Protein AF-A0A0S7XQ10-F1 (afdb_monomer)

pLDDT: mean 81.54, std 12.08, range [46.69, 93.94]

Radius of gyration: 16.85 Å; Cα contacts (8 Å, |Δi|>4): 18; chains: 1; bounding box: 42×17×48 Å

Structure (mmCIF, N/CA/C/O backbone):
data_AF-A0A0S7XQ10-F1
#
_entry.id   AF-A0A0S7XQ10-F1
#
loop_
_atom_site.group_PDB
_atom_site.id
_atom_site.type_symbol
_atom_site.label_atom_id
_atom_site.label_alt_id
_atom_site.label_comp_id
_atom_site.label_asym_id
_atom_site.label_entity_id
_atom_site.label_seq_id
_atom_site.pdbx_PDB_ins_code
_atom_site.Cartn_x
_atom_site.Cartn_y
_atom_site.Cartn_z
_atom_site.occupancy
_atom_site.B_iso_or_equiv
_atom_site.auth_seq_id
_atom_site.auth_comp_id
_atom_site.auth_asym_id
_atom_site.auth_atom_id
_atom_site.pdbx_PDB_model_num
ATOM 1 N N . ASP A 1 1 ? 16.263 0.642 -29.176 1.00 52.41 1 ASP A N 1
ATOM 2 C CA . ASP A 1 1 ? 15.198 1.330 -28.419 1.00 52.41 1 ASP A CA 1
ATOM 3 C C . ASP A 1 1 ? 13.971 0.492 -28.064 1.00 52.41 1 ASP A C 1
ATOM 5 O O . ASP A 1 1 ? 13.536 0.570 -26.923 1.00 52.41 1 ASP A O 1
ATOM 9 N N . SER A 1 2 ? 13.442 -0.372 -28.941 1.00 53.22 2 SER A N 1
ATOM 10 C CA . SER A 1 2 ? 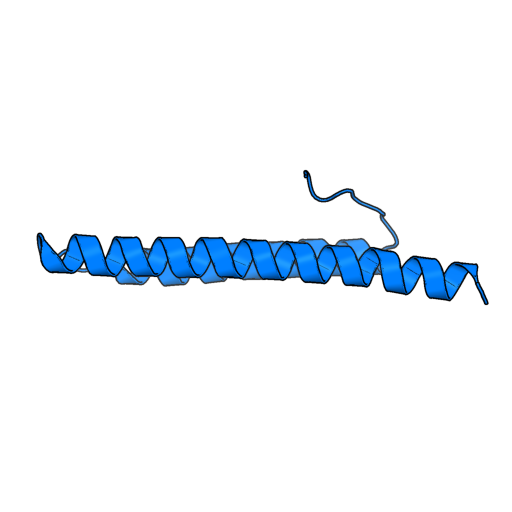12.207 -1.151 -28.674 1.00 53.22 2 SER A CA 1
ATOM 11 C C . SER A 1 2 ? 12.189 -1.956 -27.360 1.00 53.22 2 SER A C 1
ATOM 13 O O . SER A 1 2 ? 11.154 -2.049 -26.701 1.00 53.22 2 SER A O 1
ATOM 15 N N . ARG A 1 3 ? 13.339 -2.498 -26.930 1.00 54.81 3 ARG A N 1
ATOM 16 C CA . ARG A 1 3 ? 13.472 -3.236 -25.658 1.00 54.81 3 ARG A CA 1
ATOM 17 C C . ARG A 1 3 ? 13.240 -2.361 -24.422 1.00 54.81 3 ARG A C 1
ATOM 19 O O . ARG A 1 3 ? 12.680 -2.840 -23.442 1.00 54.81 3 ARG A O 1
ATOM 26 N N . ARG A 1 4 ? 13.643 -1.086 -24.461 1.00 56.03 4 ARG A N 1
ATOM 27 C CA . ARG A 1 4 ? 13.500 -0.151 -23.334 1.00 56.03 4 ARG A CA 1
ATOM 28 C C . ARG A 1 4 ? 12.056 0.342 -23.216 1.00 56.03 4 ARG A C 1
ATOM 30 O O . ARG A 1 4 ? 11.527 0.400 -22.112 1.00 56.03 4 ARG A O 1
ATOM 37 N N . THR A 1 5 ? 11.393 0.589 -24.346 1.00 58.62 5 THR A N 1
ATOM 38 C CA . THR A 1 5 ? 9.970 0.961 -24.408 1.00 58.62 5 THR A CA 1
ATOM 39 C C . THR A 1 5 ? 9.061 -0.168 -23.912 1.00 58.62 5 THR A C 1
ATOM 41 O O . THR A 1 5 ? 8.152 0.082 -23.124 1.00 58.62 5 THR A O 1
ATOM 44 N N . GLY A 1 6 ? 9.351 -1.422 -24.285 1.00 62.56 6 GLY A N 1
ATOM 45 C CA . GLY A 1 6 ? 8.632 -2.595 -23.771 1.00 62.56 6 GLY A CA 1
ATOM 46 C C . GLY A 1 6 ? 8.836 -2.821 -22.268 1.00 62.56 6 GLY A C 1
ATOM 47 O O . GLY A 1 6 ? 7.888 -3.158 -21.563 1.00 62.56 6 GLY A O 1
ATOM 48 N N . TYR A 1 7 ? 10.047 -2.569 -21.759 1.00 67.00 7 TYR A N 1
ATOM 49 C CA . TYR A 1 7 ? 10.361 -2.656 -20.329 1.00 67.00 7 TYR A CA 1
ATOM 50 C C . TYR A 1 7 ? 9.605 -1.599 -19.506 1.00 67.00 7 TYR A C 1
ATOM 52 O O . TYR A 1 7 ? 8.985 -1.929 -18.496 1.00 67.00 7 TYR A O 1
ATOM 60 N N . ILE A 1 8 ? 9.585 -0.341 -19.965 1.00 73.31 8 ILE A N 1
ATOM 61 C CA . ILE A 1 8 ? 8.848 0.749 -19.304 1.00 73.31 8 ILE A CA 1
ATOM 62 C C . ILE A 1 8 ? 7.337 0.481 -19.330 1.00 73.31 8 ILE A C 1
ATOM 64 O O . ILE A 1 8 ? 6.682 0.622 -18.300 1.00 73.31 8 ILE A O 1
ATOM 68 N N . GLY A 1 9 ? 6.787 0.035 -20.466 1.00 76.44 9 GLY A N 1
ATOM 69 C CA . GLY A 1 9 ? 5.363 -0.295 -20.583 1.00 76.44 9 GLY A CA 1
ATOM 70 C C . GLY A 1 9 ? 4.937 -1.457 -19.678 1.00 76.44 9 GLY A C 1
ATOM 71 O O . GLY A 1 9 ? 3.902 -1.380 -19.018 1.00 76.44 9 GLY A O 1
ATOM 72 N N . TYR A 1 10 ? 5.762 -2.504 -19.583 1.00 78.06 10 TYR A N 1
ATOM 73 C CA . TYR A 1 10 ? 5.507 -3.648 -18.705 1.00 78.06 10 TYR A CA 1
ATOM 74 C C . TYR A 1 10 ? 5.481 -3.242 -17.225 1.00 78.06 10 TYR A C 1
ATOM 76 O O . TYR A 1 10 ? 4.519 -3.544 -16.521 1.00 78.06 10 TYR A O 1
ATOM 84 N N . HIS A 1 11 ? 6.489 -2.502 -16.754 1.00 78.62 11 HIS A N 1
ATOM 85 C CA . HIS A 1 11 ? 6.535 -2.042 -15.362 1.00 78.62 11 HIS A CA 1
ATOM 86 C C . HIS A 1 11 ? 5.475 -0.979 -15.049 1.00 78.62 11 HIS A C 1
ATOM 88 O O . HIS A 1 11 ? 4.929 -0.976 -13.948 1.00 78.62 11 HIS A O 1
ATOM 94 N N . GLY A 1 12 ? 5.126 -0.130 -16.021 1.00 80.19 12 GLY A N 1
ATOM 95 C CA . GLY A 1 12 ? 4.022 0.822 -15.903 1.00 80.19 12 GLY A CA 1
ATOM 96 C C . GLY A 1 12 ? 2.673 0.124 -15.725 1.00 80.19 12 GLY A C 1
ATOM 97 O O . GLY A 1 12 ? 1.918 0.474 -14.822 1.00 80.19 12 GLY A O 1
ATOM 98 N N . SER A 1 13 ? 2.400 -0.924 -16.509 1.00 82.25 13 SER A N 1
ATOM 99 C CA . SER A 1 13 ? 1.186 -1.738 -16.359 1.00 82.25 13 SER A CA 1
ATOM 100 C C . SER A 1 13 ? 1.125 -2.445 -14.999 1.00 82.25 13 SER A C 1
ATOM 102 O O . SER A 1 13 ? 0.066 -2.477 -14.376 1.00 82.25 13 SER A O 1
ATOM 104 N N . GLN A 1 14 ? 2.256 -2.951 -14.497 1.00 82.69 14 GLN A N 1
ATOM 105 C CA . GLN A 1 14 ? 2.327 -3.564 -13.167 1.00 82.69 14 GLN A CA 1
ATOM 106 C C . GLN A 1 14 ? 2.081 -2.561 -12.037 1.00 82.69 14 GLN A C 1
ATOM 108 O O . GLN A 1 14 ? 1.331 -2.860 -11.111 1.00 82.69 14 GLN A O 1
ATOM 113 N N . ALA A 1 15 ? 2.685 -1.374 -12.116 1.00 84.88 15 ALA A N 1
ATOM 114 C CA . ALA A 1 15 ? 2.466 -0.312 -11.140 1.00 84.88 15 ALA A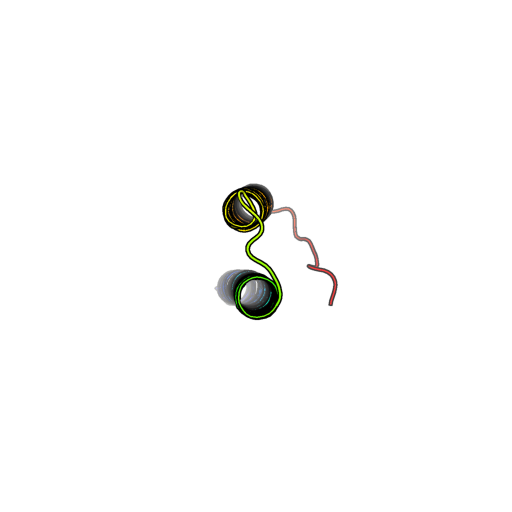 CA 1
ATOM 115 C C . ALA A 1 15 ? 1.005 0.159 -1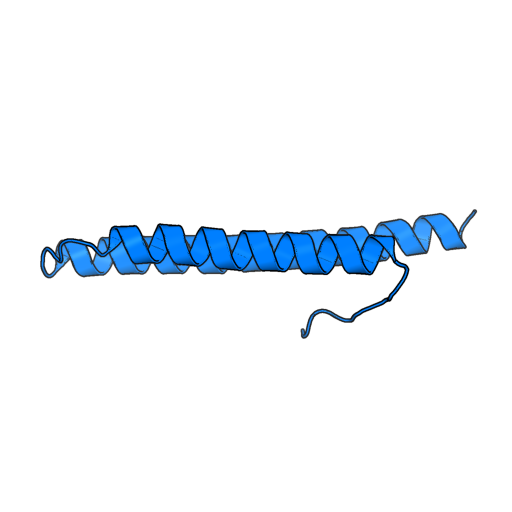1.148 1.00 84.88 15 ALA A C 1
ATOM 117 O O . ALA A 1 15 ? 0.411 0.326 -10.086 1.00 84.88 15 ALA A O 1
ATOM 118 N N . PHE A 1 16 ? 0.408 0.301 -12.335 1.00 86.12 16 PHE A N 1
ATOM 119 C CA . PHE A 1 16 ? -1.003 0.643 -12.478 1.00 86.12 16 PHE A CA 1
ATOM 120 C C . PHE A 1 16 ? -1.915 -0.432 -11.875 1.00 86.12 16 PHE A C 1
ATOM 122 O O . PHE A 1 16 ? -2.809 -0.111 -11.102 1.00 86.12 16 PHE A O 1
ATOM 129 N N . MET A 1 17 ? -1.658 -1.712 -12.159 1.00 87.31 17 MET A N 1
ATOM 130 C CA . MET A 1 17 ? -2.440 -2.815 -11.595 1.00 87.31 17 MET A CA 1
ATOM 131 C C . MET A 1 17 ? -2.331 -2.871 -10.066 1.00 87.31 17 MET A C 1
ATOM 133 O O . MET A 1 17 ? -3.337 -3.062 -9.388 1.00 87.31 17 MET A O 1
ATOM 137 N N . LEU A 1 18 ? -1.132 -2.645 -9.518 1.00 88.62 18 LEU A N 1
ATOM 138 C CA . LEU A 1 18 ? -0.925 -2.563 -8.073 1.00 88.62 18 LEU A CA 1
ATOM 139 C C . LEU A 1 18 ? -1.695 -1.391 -7.452 1.00 88.62 18 LEU A C 1
ATOM 141 O O . LEU A 1 18 ? -2.328 -1.549 -6.412 1.00 88.62 18 LEU A O 1
ATOM 145 N N . TRP A 1 19 ? -1.669 -0.232 -8.108 1.00 90.44 19 TRP A N 1
ATOM 146 C CA . TRP A 1 19 ? -2.406 0.949 -7.672 1.00 90.44 19 TRP A CA 1
ATOM 147 C C . TRP A 1 19 ? -3.922 0.715 -7.678 1.00 90.44 19 TRP A C 1
ATOM 149 O O . TRP A 1 19 ? -4.587 1.039 -6.698 1.00 90.44 19 TRP A O 1
ATOM 159 N N . VAL A 1 20 ? -4.461 0.083 -8.727 1.00 91.62 20 VAL A N 1
ATOM 160 C CA . VAL A 1 20 ? -5.882 -0.303 -8.794 1.00 91.62 20 VAL A CA 1
ATOM 161 C C . VAL A 1 20 ? -6.244 -1.260 -7.656 1.00 91.62 20 VAL A C 1
ATOM 163 O O . VAL A 1 20 ? -7.280 -1.091 -7.019 1.00 91.62 20 VAL A O 1
ATOM 166 N N . LEU A 1 21 ? -5.383 -2.235 -7.353 1.00 90.19 21 LEU A N 1
ATOM 167 C CA . LEU A 1 21 ? -5.612 -3.172 -6.254 1.00 90.19 21 LEU A CA 1
ATOM 168 C C . LEU A 1 21 ? -5.662 -2.451 -4.897 1.00 90.19 21 LEU A C 1
ATOM 170 O O . LEU A 1 21 ? -6.566 -2.696 -4.102 1.00 90.19 21 LEU A O 1
ATOM 174 N N . PHE A 1 22 ? -4.727 -1.531 -4.647 1.00 92.75 22 PHE A N 1
ATOM 175 C CA . PHE A 1 22 ? -4.727 -0.713 -3.431 1.00 92.75 22 PHE A CA 1
ATOM 176 C C . PHE A 1 22 ? -5.955 0.180 -3.331 1.00 92.75 22 PHE A C 1
ATOM 178 O O . PHE A 1 22 ? -6.539 0.285 -2.258 1.00 92.75 22 PHE A O 1
ATOM 185 N N . PHE A 1 23 ? -6.373 0.781 -4.444 1.00 91.94 23 PHE A N 1
ATOM 186 C CA . PHE A 1 23 ? -7.593 1.573 -4.499 1.00 91.94 23 PHE A CA 1
ATOM 187 C C . PHE A 1 23 ? -8.812 0.735 -4.090 1.00 91.94 23 PHE A C 1
ATOM 189 O O . PHE A 1 23 ? -9.569 1.146 -3.215 1.00 91.94 23 PHE A O 1
ATOM 196 N N . ILE A 1 24 ? -8.965 -0.469 -4.652 1.00 93.94 24 ILE A N 1
ATOM 197 C CA . ILE A 1 24 ? -10.067 -1.379 -4.306 1.00 93.94 24 ILE A CA 1
ATOM 198 C C . ILE A 1 24 ? -10.022 -1.752 -2.820 1.00 93.94 24 ILE A C 1
ATOM 200 O O . ILE A 1 24 ? -11.039 -1.646 -2.141 1.00 93.94 24 ILE A O 1
ATOM 204 N N . ILE A 1 25 ? -8.858 -2.159 -2.303 1.00 91.44 25 ILE A N 1
ATOM 205 C CA . ILE A 1 25 ? -8.699 -2.549 -0.892 1.00 91.44 25 ILE A CA 1
ATOM 206 C C . ILE A 1 25 ? -9.051 -1.384 0.036 1.00 91.44 25 ILE A C 1
ATOM 208 O O . ILE A 1 25 ? -9.790 -1.573 1.000 1.00 91.44 25 ILE A O 1
ATOM 212 N N . PHE A 1 26 ? -8.559 -0.184 -0.270 1.00 91.06 26 PHE A N 1
ATOM 213 C CA 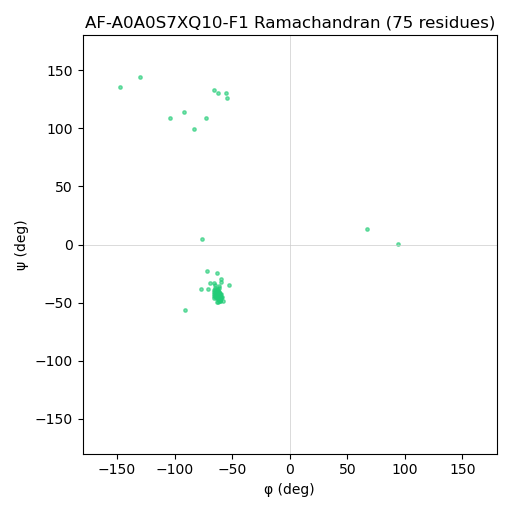. PHE A 1 26 ? -8.816 1.013 0.520 1.00 91.06 26 PHE A CA 1
ATOM 214 C C . PHE A 1 26 ? -10.307 1.366 0.552 1.00 91.06 26 PHE A C 1
ATOM 216 O O . PHE A 1 26 ? -10.876 1.536 1.628 1.00 91.06 26 PHE A O 1
ATOM 223 N N . PHE A 1 27 ? -10.965 1.409 -0.610 1.00 93.31 27 PHE A N 1
ATOM 224 C CA . PHE A 1 27 ? -12.395 1.716 -0.687 1.00 93.31 27 PHE A CA 1
ATOM 225 C C . PHE A 1 27 ? -13.263 0.648 -0.022 1.00 93.31 27 PHE A C 1
ATOM 227 O O . PHE A 1 27 ? -14.221 0.992 0.664 1.00 93.31 27 PHE A O 1
ATOM 234 N N . MET A 1 28 ? -12.916 -0.633 -0.174 1.00 93.31 28 MET A N 1
ATOM 235 C CA . MET A 1 28 ? -13.613 -1.719 0.516 1.00 93.31 28 MET A CA 1
ATOM 236 C C . MET A 1 28 ? -13.476 -1.579 2.033 1.00 93.31 28 MET A C 1
ATOM 238 O O . MET A 1 28 ? -14.478 -1.649 2.739 1.00 93.31 28 MET A O 1
ATOM 242 N N . ALA A 1 29 ? -12.266 -1.329 2.541 1.00 90.50 29 ALA A N 1
ATOM 243 C CA . ALA A 1 29 ? -12.040 -1.120 3.969 1.00 90.50 29 ALA A CA 1
ATOM 244 C C . ALA A 1 29 ? -12.830 0.086 4.502 1.00 90.50 29 ALA A C 1
ATOM 246 O O . ALA A 1 29 ? -13.489 -0.033 5.531 1.00 90.50 29 ALA A O 1
ATOM 247 N N . ARG A 1 30 ? -12.829 1.208 3.770 1.00 90.38 30 ARG A N 1
ATOM 248 C CA . ARG A 1 30 ? -13.595 2.414 4.114 1.00 90.38 30 ARG A CA 1
ATOM 249 C C . ARG A 1 30 ? -15.096 2.133 4.173 1.00 90.38 30 ARG A C 1
ATOM 251 O O . ARG A 1 30 ? -15.738 2.450 5.166 1.00 90.38 30 ARG A O 1
ATOM 258 N N . PHE A 1 31 ? -15.629 1.457 3.156 1.00 92.94 31 PHE A N 1
ATOM 259 C CA . PHE A 1 31 ? -17.034 1.060 3.112 1.00 92.94 31 PHE A CA 1
ATOM 260 C C . PHE A 1 31 ? -17.418 0.157 4.292 1.00 92.94 31 PHE A C 1
ATOM 262 O O . PHE A 1 31 ? -18.466 0.352 4.901 1.00 92.94 31 PHE A O 1
ATOM 269 N N . PHE A 1 32 ? -16.567 -0.810 4.651 1.00 90.81 32 PHE A N 1
ATOM 270 C CA . PHE A 1 32 ? -16.801 -1.662 5.819 1.00 90.81 32 PHE A CA 1
ATOM 271 C C . PHE A 1 32 ? -16.758 -0.882 7.134 1.00 90.81 32 PHE A C 1
ATOM 273 O O . PHE A 1 32 ? -17.595 -1.127 7.996 1.00 90.81 32 PHE A O 1
ATOM 280 N N . ILE A 1 33 ? -15.818 0.052 7.289 1.00 89.25 33 ILE A N 1
ATOM 281 C CA . ILE A 1 33 ? -15.729 0.917 8.472 1.00 89.25 33 ILE A CA 1
ATOM 282 C C . ILE A 1 33 ? -17.007 1.745 8.617 1.00 89.25 33 ILE A C 1
ATOM 284 O O . ILE A 1 33 ? -17.617 1.731 9.686 1.00 89.25 33 ILE A O 1
ATOM 288 N N . ASP A 1 34 ? -17.456 2.380 7.533 1.00 89.38 34 ASP A N 1
ATOM 289 C CA . ASP A 1 34 ? -18.685 3.178 7.516 1.00 89.38 34 ASP A CA 1
ATOM 290 C C . ASP A 1 34 ? -1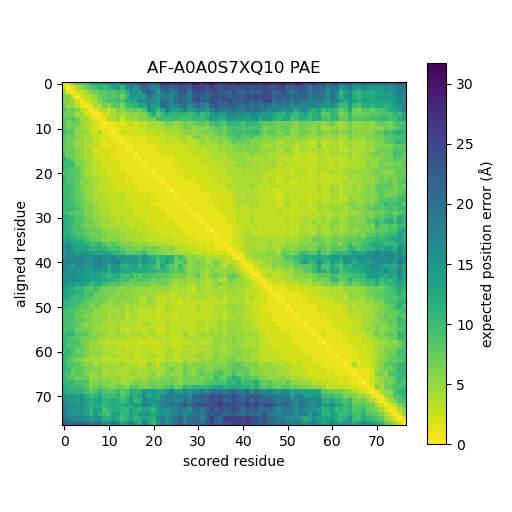9.925 2.313 7.808 1.00 89.38 34 ASP A C 1
ATOM 292 O O . ASP A 1 34 ? -20.829 2.731 8.535 1.00 89.38 34 ASP A O 1
ATOM 296 N N . LEU A 1 35 ? -19.973 1.082 7.288 1.00 90.19 35 LEU A N 1
ATOM 297 C CA . LEU A 1 35 ? -21.053 0.133 7.566 1.00 90.19 35 LEU A CA 1
ATOM 298 C C . LEU A 1 35 ? -21.085 -0.270 9.045 1.00 90.19 35 LEU A C 1
ATOM 300 O O . LEU A 1 35 ? -22.154 -0.272 9.652 1.00 90.19 35 LEU A O 1
ATOM 304 N N . VAL A 1 36 ? -19.925 -0.587 9.627 1.00 88.56 36 VAL A N 1
ATOM 305 C CA . VAL A 1 36 ? -19.805 -0.960 11.043 1.00 88.56 36 VAL A CA 1
ATOM 306 C C . VAL A 1 36 ? -20.206 0.209 11.936 1.00 88.56 36 VAL A C 1
ATOM 308 O O . VAL A 1 36 ? -21.002 0.010 12.847 1.00 88.56 36 VAL A O 1
ATOM 311 N N . TRP A 1 37 ? -19.750 1.428 11.635 1.00 87.62 37 TRP A N 1
ATOM 312 C CA . TRP A 1 37 ? -20.136 2.635 12.374 1.00 87.62 37 TRP A CA 1
ATOM 313 C C . TRP A 1 37 ? -21.643 2.912 12.360 1.00 87.62 37 TRP A C 1
ATOM 315 O O . TRP A 1 37 ? -22.165 3.431 13.344 1.00 87.62 37 TRP A O 1
ATOM 325 N N . ASN A 1 38 ? -22.350 2.556 11.281 1.00 87.56 38 ASN A N 1
ATOM 326 C CA . ASN A 1 38 ? -23.810 2.672 11.227 1.00 87.56 38 ASN A CA 1
ATOM 327 C C . ASN A 1 38 ? -24.535 1.639 12.106 1.00 87.56 38 ASN A C 1
ATOM 329 O O . ASN A 1 38 ? -25.693 1.861 12.457 1.00 87.56 38 ASN A O 1
ATOM 333 N N . MET A 1 39 ? -23.892 0.516 12.440 1.00 89.38 39 MET A N 1
ATOM 334 C CA . MET A 1 39 ? -24.473 -0.518 13.301 1.00 89.38 39 MET A CA 1
ATOM 335 C C . MET A 1 39 ? -24.134 -0.263 14.770 1.00 89.38 39 MET A C 1
ATOM 337 O O . MET A 1 39 ? -25.035 -0.135 15.594 1.00 89.38 39 MET A O 1
ATOM 341 N N . GLU A 1 40 ? -22.845 -0.158 15.092 1.00 86.69 40 GLU A N 1
ATOM 342 C CA . GLU A 1 40 ? -22.346 0.084 16.444 1.00 86.69 40 GLU A CA 1
ATOM 343 C C . GLU A 1 40 ? -21.052 0.907 16.397 1.00 86.69 40 GLU A C 1
ATOM 345 O O . GLU A 1 40 ? -20.138 0.646 15.611 1.00 86.69 40 GLU A O 1
ATOM 350 N N . PHE A 1 41 ? -20.944 1.909 17.272 1.00 80.69 41 PHE A N 1
ATOM 351 C CA . PHE A 1 41 ? -19.729 2.712 17.370 1.00 80.69 41 PHE A CA 1
ATOM 352 C C . PHE A 1 41 ? -18.606 1.901 18.028 1.00 80.69 41 PHE A C 1
ATOM 354 O O . PHE A 1 41 ? -18.622 1.664 19.237 1.00 80.69 41 PHE A O 1
ATOM 361 N N . ILE A 1 42 ? -17.606 1.511 17.234 1.00 82.94 42 ILE A N 1
ATOM 362 C CA . ILE A 1 42 ? -16.399 0.835 17.720 1.00 82.94 42 ILE A CA 1
ATOM 363 C C . ILE A 1 42 ? -15.236 1.839 17.745 1.00 82.94 42 ILE A C 1
ATOM 365 O O . ILE A 1 42 ? -14.727 2.219 16.681 1.00 82.94 42 ILE A O 1
ATOM 369 N N . PRO A 1 43 ? -14.774 2.271 18.933 1.00 79.25 43 PRO A N 1
ATOM 370 C CA . PRO A 1 43 ? -13.609 3.137 19.037 1.00 79.25 43 PRO A CA 1
ATOM 371 C C . PRO A 1 43 ? -12.351 2.390 18.571 1.00 79.25 43 PRO A C 1
ATOM 373 O O . PRO A 1 43 ? -12.102 1.253 18.964 1.00 79.25 43 PRO A O 1
ATOM 376 N N . GLY A 1 44 ? -11.541 3.040 17.732 1.00 80.44 44 GLY A N 1
ATOM 377 C CA . GLY A 1 44 ? -10.285 2.478 17.221 1.00 80.44 44 GLY A CA 1
ATOM 378 C C . GLY A 1 44 ? -10.382 1.767 15.868 1.00 80.44 44 GLY A C 1
ATOM 379 O O . GLY A 1 44 ? -9.356 1.322 15.358 1.00 80.44 44 GLY A O 1
ATOM 380 N N . LEU A 1 45 ? -11.562 1.713 15.236 1.00 82.19 45 LEU A N 1
ATOM 381 C CA . LEU A 1 45 ? -11.716 1.151 13.885 1.00 82.19 45 LEU A CA 1
ATOM 382 C C . LEU A 1 45 ? -10.867 1.902 12.836 1.00 82.19 45 LEU A C 1
ATOM 384 O O . LEU A 1 45 ? -10.354 1.301 11.897 1.00 82.19 45 LEU A O 1
ATOM 388 N N . GLU A 1 46 ? -10.621 3.195 13.057 1.00 82.00 46 GLU A N 1
ATOM 389 C CA . GLU A 1 46 ? -9.748 4.044 12.231 1.00 82.00 46 GLU A CA 1
ATOM 390 C C . GLU A 1 46 ? -8.274 3.588 12.222 1.00 82.00 46 GLU A C 1
ATOM 392 O O . GLU A 1 46 ? -7.548 3.839 11.258 1.00 82.00 46 GLU A O 1
ATOM 397 N N . ILE A 1 47 ? -7.815 2.871 13.258 1.00 88.56 47 ILE A N 1
ATOM 398 C CA . ILE A 1 47 ? -6.444 2.332 13.320 1.00 88.56 47 ILE A CA 1
ATOM 399 C C . ILE A 1 47 ? -6.243 1.270 12.231 1.00 88.56 47 ILE A C 1
ATOM 401 O O . ILE A 1 47 ? -5.156 1.160 11.663 1.00 88.56 47 ILE A O 1
ATOM 405 N N . ILE A 1 48 ? -7.295 0.517 11.893 1.00 86.94 48 ILE A N 1
ATOM 406 C CA . ILE A 1 48 ? -7.251 -0.510 10.844 1.00 86.94 48 ILE A CA 1
ATOM 407 C C . ILE A 1 48 ? -6.921 0.130 9.493 1.00 86.94 48 ILE A C 1
ATOM 409 O O . ILE A 1 48 ? -6.094 -0.396 8.748 1.00 86.94 48 ILE A O 1
ATOM 413 N N . GLU A 1 49 ? -7.505 1.292 9.200 1.00 86.25 49 GLU A N 1
ATOM 414 C CA . GLU A 1 49 ? -7.230 2.037 7.972 1.00 86.25 49 GLU A CA 1
ATOM 415 C C . GLU A 1 49 ? -5.767 2.492 7.910 1.00 86.25 49 GLU A C 1
ATOM 417 O O . GLU A 1 49 ? -5.089 2.278 6.903 1.00 86.25 49 GLU A O 1
ATOM 422 N N . GLN A 1 50 ? -5.238 3.035 9.009 1.00 88.25 50 GLN A N 1
ATOM 423 C CA . GLN A 1 50 ? -3.840 3.470 9.084 1.00 88.25 50 GLN A CA 1
ATOM 424 C C . GLN A 1 50 ? -2.861 2.304 8.891 1.00 88.25 50 GLN A C 1
ATOM 426 O O . GLN A 1 50 ? -1.879 2.429 8.154 1.00 88.25 50 GLN A O 1
ATOM 431 N N . VAL A 1 51 ? -3.142 1.149 9.504 1.00 92.69 51 VAL A N 1
ATOM 432 C CA . VAL A 1 51 ? -2.329 -0.066 9.351 1.00 92.69 51 VAL A CA 1
ATOM 433 C C . VAL A 1 51 ? -2.392 -0.589 7.915 1.00 92.69 51 VAL A C 1
ATOM 435 O O . VAL A 1 51 ? -1.356 -0.946 7.353 1.00 92.69 51 VAL A O 1
ATOM 438 N N . LEU A 1 52 ? -3.571 -0.593 7.287 1.00 89.88 52 LEU A N 1
ATOM 439 C CA . LEU A 1 52 ? -3.724 -0.987 5.885 1.00 89.88 52 LEU A CA 1
ATOM 440 C C . LEU A 1 52 ? -2.919 -0.077 4.954 1.00 89.88 52 LEU A C 1
ATOM 442 O O . LEU A 1 52 ? -2.185 -0.579 4.101 1.00 89.88 52 LEU A O 1
ATOM 446 N N . VAL A 1 53 ? -3.000 1.244 5.133 1.00 89.56 53 VAL A N 1
ATOM 447 C CA . VAL A 1 53 ? -2.223 2.211 4.341 1.00 89.56 53 VAL A CA 1
ATOM 448 C C . VAL A 1 53 ? -0.723 1.989 4.525 1.00 89.56 53 VAL A C 1
ATOM 450 O O . VAL A 1 53 ? 0.016 1.967 3.538 1.00 89.56 53 VAL A O 1
ATOM 453 N N . LEU A 1 54 ? -0.269 1.745 5.758 1.00 93.88 54 LEU A N 1
ATOM 454 C CA . LEU A 1 54 ? 1.131 1.443 6.045 1.00 93.88 54 LEU A CA 1
ATOM 455 C C . LEU A 1 54 ? 1.592 0.160 5.334 1.00 93.88 54 LEU A C 1
ATOM 457 O O . LEU A 1 54 ? 2.637 0.161 4.679 1.00 93.88 54 LEU A O 1
ATOM 461 N N . LEU A 1 55 ? 0.814 -0.924 5.411 1.00 92.50 55 LEU A N 1
ATOM 462 C CA . LEU A 1 55 ? 1.127 -2.196 4.751 1.00 92.50 55 LEU A CA 1
ATOM 463 C C . LEU A 1 55 ? 1.172 -2.055 3.223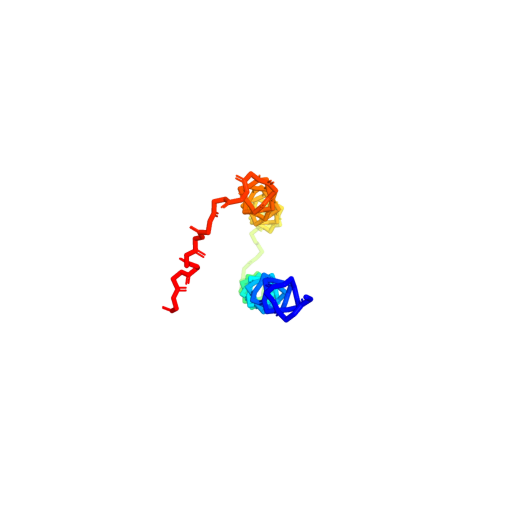 1.00 92.50 55 LEU A C 1
ATOM 465 O O . LEU A 1 55 ? 2.136 -2.503 2.597 1.00 92.50 55 LEU A O 1
ATOM 469 N N . MET A 1 56 ? 0.178 -1.388 2.627 1.00 90.94 56 MET A N 1
ATOM 470 C CA . MET A 1 56 ? 0.132 -1.124 1.185 1.00 90.94 56 MET A CA 1
ATOM 471 C C . MET A 1 56 ? 1.326 -0.272 0.742 1.00 90.94 56 MET A C 1
ATOM 473 O O . MET A 1 56 ? 2.021 -0.632 -0.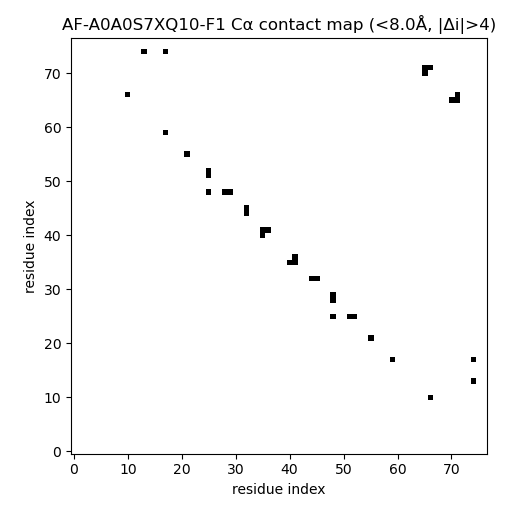209 1.00 90.94 56 MET A O 1
ATOM 477 N N . GLY A 1 57 ? 1.636 0.804 1.470 1.00 90.00 57 GLY A N 1
ATOM 478 C CA . GLY A 1 57 ? 2.790 1.661 1.191 1.00 90.00 57 GLY A CA 1
ATOM 479 C C . GLY A 1 57 ? 4.115 0.899 1.264 1.00 90.00 57 GLY A C 1
ATOM 480 O O . GLY A 1 57 ? 4.930 0.972 0.343 1.00 90.00 57 GLY A O 1
ATOM 481 N N . THR A 1 58 ? 4.303 0.088 2.307 1.00 92.38 58 THR A N 1
ATOM 482 C CA . THR A 1 58 ? 5.516 -0.731 2.481 1.00 92.38 58 THR A CA 1
ATOM 483 C C . THR A 1 58 ? 5.661 -1.756 1.353 1.00 92.38 58 THR A C 1
ATOM 485 O O . THR A 1 58 ? 6.752 -1.942 0.808 1.00 92.38 58 THR A O 1
ATOM 488 N N . TYR A 1 59 ? 4.554 -2.379 0.935 1.00 89.00 59 TYR A N 1
ATOM 489 C CA . TYR A 1 59 ? 4.536 -3.311 -0.191 1.00 89.00 59 TYR A CA 1
ATOM 490 C C . TYR A 1 59 ? 4.851 -2.620 -1.529 1.00 89.00 59 TYR A C 1
ATOM 492 O O . TYR A 1 59 ? 5.613 -3.161 -2.337 1.00 89.00 59 TYR A O 1
ATOM 500 N N . ALA A 1 60 ? 4.345 -1.402 -1.746 1.00 88.81 60 ALA A N 1
ATOM 501 C CA . ALA A 1 60 ? 4.660 -0.591 -2.924 1.00 88.81 60 ALA A CA 1
ATOM 502 C C . ALA A 1 60 ? 6.160 -0.271 -3.001 1.00 88.81 60 ALA A C 1
ATOM 504 O O . ALA A 1 60 ? 6.784 -0.466 -4.047 1.00 88.81 60 ALA A O 1
ATOM 505 N N . ILE A 1 61 ? 6.752 0.157 -1.879 1.00 89.75 61 ILE A N 1
ATOM 506 C CA . ILE A 1 61 ? 8.187 0.452 -1.770 1.00 89.75 61 ILE A CA 1
ATOM 507 C C . ILE A 1 61 ? 9.008 -0.807 -2.060 1.00 89.75 61 ILE A C 1
ATOM 509 O O . ILE A 1 61 ? 9.959 -0.756 -2.841 1.00 89.75 61 ILE A O 1
ATOM 513 N N . PHE A 1 62 ? 8.622 -1.952 -1.492 1.00 88.44 62 PHE A N 1
ATOM 514 C CA . PHE A 1 62 ? 9.283 -3.230 -1.753 1.00 88.44 62 PHE A CA 1
ATOM 515 C C . PHE A 1 62 ? 9.246 -3.610 -3.242 1.00 88.44 62 PHE A C 1
ATOM 517 O O . PHE A 1 62 ? 10.273 -3.997 -3.810 1.00 88.44 62 PHE A O 1
ATOM 524 N N . CYS A 1 63 ? 8.094 -3.459 -3.900 1.00 84.81 63 CYS A N 1
ATOM 525 C CA . CYS A 1 63 ? 7.950 -3.721 -5.333 1.00 84.81 63 CYS A CA 1
ATOM 526 C C . CYS A 1 63 ? 8.791 -2.749 -6.179 1.00 84.81 63 CYS A C 1
ATOM 528 O O . CYS A 1 63 ? 9.511 -3.185 -7.083 1.00 84.81 63 CYS A O 1
ATOM 530 N N . GLY A 1 64 ? 8.776 -1.455 -5.845 1.00 83.38 64 GLY A N 1
ATOM 531 C CA . GLY A 1 64 ? 9.576 -0.423 -6.509 1.00 83.38 64 GLY A CA 1
ATOM 532 C C . GLY A 1 64 ? 11.081 -0.671 -6.381 1.00 83.38 64 GLY A C 1
ATOM 533 O O . GLY A 1 64 ? 11.802 -0.667 -7.380 1.00 83.38 64 GLY A O 1
ATOM 534 N N . PHE A 1 65 ? 11.557 -0.997 -5.178 1.00 84.06 65 PHE A N 1
ATOM 535 C CA . PHE A 1 65 ? 12.961 -1.318 -4.917 1.00 84.06 65 PHE A CA 1
ATOM 536 C C . PHE A 1 65 ? 13.443 -2.546 -5.700 1.00 84.06 65 PHE A C 1
ATOM 538 O O . PHE A 1 65 ? 14.567 -2.588 -6.205 1.00 84.06 65 PHE A O 1
ATOM 545 N N . ARG A 1 66 ? 12.588 -3.560 -5.849 1.00 77.56 66 ARG A N 1
ATOM 546 C CA . ARG A 1 66 ? 12.906 -4.746 -6.654 1.00 77.56 66 ARG A CA 1
ATOM 547 C C . ARG A 1 66 ? 12.923 -4.457 -8.151 1.00 77.56 66 ARG A C 1
ATOM 549 O O . ARG A 1 66 ? 13.811 -4.969 -8.835 1.00 77.56 66 ARG A O 1
ATOM 556 N N . SER A 1 67 ? 12.004 -3.620 -8.630 1.00 80.12 67 SER A N 1
ATOM 557 C CA . SER A 1 67 ? 12.003 -3.126 -10.009 1.00 80.12 67 SER A CA 1
ATOM 558 C C . SER A 1 67 ? 13.277 -2.332 -10.316 1.00 80.12 67 SER A C 1
ATOM 560 O O . SER A 1 67 ? 13.890 -2.533 -11.362 1.00 80.12 67 SER A O 1
ATOM 562 N N . PHE A 1 68 ? 13.742 -1.502 -9.373 1.00 78.06 68 PHE A N 1
ATOM 563 C CA . PHE A 1 68 ? 15.013 -0.777 -9.481 1.00 78.06 68 PHE A CA 1
ATOM 564 C C . PHE A 1 68 ? 16.224 -1.720 -9.576 1.00 78.06 68 PHE A C 1
ATOM 566 O O . PHE A 1 68 ? 17.153 -1.470 -10.337 1.00 78.06 68 PHE A O 1
ATOM 573 N N . ARG A 1 69 ? 16.188 -2.860 -8.873 1.00 81.75 69 ARG A N 1
ATOM 574 C CA . ARG A 1 69 ? 17.208 -3.923 -8.963 1.00 81.75 69 ARG A CA 1
ATOM 575 C C . ARG A 1 69 ? 17.102 -4.796 -10.225 1.00 81.75 69 ARG A C 1
ATOM 577 O O . ARG A 1 69 ? 17.813 -5.795 -10.315 1.00 81.75 69 ARG A O 1
ATOM 584 N N . GLY A 1 70 ? 16.204 -4.484 -11.163 1.00 67.56 70 GLY A N 1
ATOM 585 C CA . GLY A 1 70 ? 16.020 -5.241 -12.408 1.00 67.56 70 GLY A CA 1
ATOM 586 C C . GLY A 1 70 ? 15.462 -6.656 -12.216 1.00 67.56 70 GLY A C 1
ATOM 587 O O . GLY A 1 70 ? 15.497 -7.472 -13.136 1.00 67.56 70 GLY A O 1
ATOM 588 N N . LYS A 1 71 ? 14.947 -6.983 -11.022 1.00 69.12 71 LYS A N 1
ATOM 589 C CA . LYS A 1 71 ? 14.336 -8.288 -10.756 1.00 69.12 71 LYS A CA 1
ATOM 590 C C . LYS A 1 71 ? 12.889 -8.252 -11.231 1.00 69.12 71 LYS A C 1
ATOM 592 O O . LYS A 1 71 ? 12.022 -7.750 -10.518 1.00 69.12 71 LYS A O 1
ATOM 597 N N . SER A 1 72 ? 12.631 -8.799 -12.418 1.00 61.22 72 SER A N 1
ATOM 598 C CA . SER A 1 72 ? 11.261 -8.974 -12.905 1.00 61.22 72 SER A CA 1
ATOM 599 C C . SER A 1 72 ? 10.485 -9.917 -11.974 1.00 61.22 72 SER A C 1
ATOM 601 O O . SER A 1 72 ? 10.962 -10.980 -11.578 1.00 61.22 72 SER A O 1
ATOM 603 N N . PHE A 1 73 ? 9.293 -9.491 -11.567 1.00 63.78 73 PHE A N 1
ATOM 604 C CA . PHE A 1 73 ? 8.351 -10.281 -10.778 1.00 63.78 73 PHE A CA 1
ATOM 605 C C . PHE A 1 73 ? 6.997 -10.205 -11.474 1.00 63.78 73 PHE A C 1
ATOM 607 O O . PHE A 1 73 ? 6.667 -9.172 -12.054 1.00 63.78 73 PHE A O 1
ATOM 614 N N . ARG A 1 74 ? 6.216 -11.285 -11.459 1.00 60.00 74 ARG A N 1
ATOM 615 C CA . ARG A 1 74 ? 4.802 -11.221 -11.835 1.00 60.00 74 ARG A CA 1
ATOM 616 C C . ARG A 1 74 ? 4.016 -10.968 -10.562 1.00 60.00 74 ARG A C 1
ATOM 618 O O . ARG A 1 74 ? 4.000 -11.833 -9.694 1.00 60.00 74 ARG A O 1
ATOM 625 N N . ILE A 1 75 ? 3.380 -9.802 -10.470 1.00 60.03 75 ILE A N 1
ATOM 626 C CA . ILE A 1 75 ? 2.286 -9.611 -9.515 1.00 60.03 75 ILE A CA 1
ATOM 627 C C . ILE A 1 75 ? 1.274 -10.734 -9.812 1.00 60.03 75 ILE A C 1
ATOM 629 O O . ILE A 1 75 ? 0.949 -10.918 -10.994 1.00 60.03 75 ILE A O 1
ATOM 633 N N . PRO A 1 76 ? 0.877 -11.551 -8.819 1.00 58.41 76 PRO A N 1
ATOM 634 C CA . PRO A 1 76 ? -0.113 -12.597 -9.041 1.00 58.41 76 PRO A CA 1
ATOM 635 C C . PRO A 1 76 ? -1.380 -11.963 -9.628 1.00 58.41 76 PRO A C 1
ATOM 637 O O . PRO A 1 76 ? -1.815 -10.912 -9.159 1.00 58.41 76 PRO A O 1
ATOM 640 N N . ARG A 1 77 ? -1.869 -12.556 -10.723 1.00 46.69 77 ARG A N 1
ATOM 641 C CA . ARG A 1 77 ? -3.115 -12.154 -11.384 1.00 46.69 77 ARG A CA 1
ATOM 642 C C . ARG A 1 77 ? -4.310 -12.639 -10.591 1.00 46.69 77 ARG A C 1
ATOM 644 O O . ARG A 1 77 ? -4.209 -13.770 -10.067 1.00 46.69 77 ARG A O 1
#

Foldseek 3Di:
DVVVVVLCVVVVVVLVVLVVVLVVVLVVLVVVLVVVCVVPDDPPSVVVNVVSVVVSVVVSVVSVVCVVVVNDDDPDD

Sequence (77 aa):
DSRRTGYIGYHGSQAFMLWVLFFIIFFMARFFIDLVWNMEFIPGLEIIEQVLVLLMGTYAIFCGFRSFRGKSFRIPR

Organism: NCBI:txid1703775

Solvent-accessible surface area (backbone atoms only — not comparable to full-atom values): 4512 Å² total; per-residue (Å²): 110,72,70,58,56,51,52,52,51,52,53,48,52,52,54,50,53,51,50,52,50,51,51,52,53,51,53,52,51,49,52,51,51,56,53,43,51,74,74,50,83,62,89,67,61,70,53,56,55,56,52,50,52,51,51,52,51,53,51,50,50,54,52,50,55,36,52,74,70,67,51,86,75,80,77,84,128

Mean predicted aligned error: 7.28 Å

Secondary structure (DSSP, 8-state):
-HHHHHHHHHHHHHHHHHHHHHHHHHHHHHHHHHHHHHH---TTHHHHHHHHHHHHHHHHHHHHHHHHTT-------

=== Feature glossary ===
The features interleaved in this record are:

— What the protein is —

Sequence gives the chain of amino acids in standard one-letter code (A=alanine, C=cysteine, …, Y=tyrosine), read N→C. It is the only feature that is directly encoded by the gene; all structural features are derived from the folded form of this sequence.

Databas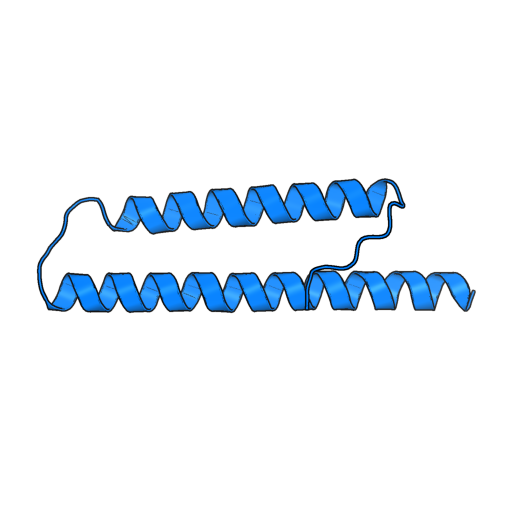e cross-references. InterPro integrates a dozen domain/family signature databases into unified entries with residue-range hits. GO terms attach function/process/location labels with evidence codes. CATH codes position the fold in a four-level structural taxonomy. Organism is the NCBI-taxonomy species name.

— Where its atoms are —

Atomic coordinates in PDBx/mmCIF format — the same representation the Protein Data Bank distributes. Each line of the _atom_site loop places one backbone atom in Cartesian space (units: ångströms, origin: arbitrary).

The six renders are orthographic views along the three Cartesian axes in both directions. Representation (cartoon, sticks, or surface) and color scheme (sequence-rainbow or by-chain) vary across proteins so the training set covers all the common visualization conventions.

— Local backbone conformation —

Eight-state secondary structure (DSSP): H is the canonical α-helix, G the tighter 3₁₀-helix, I the wider π-helix; E/B are β-structure, T and S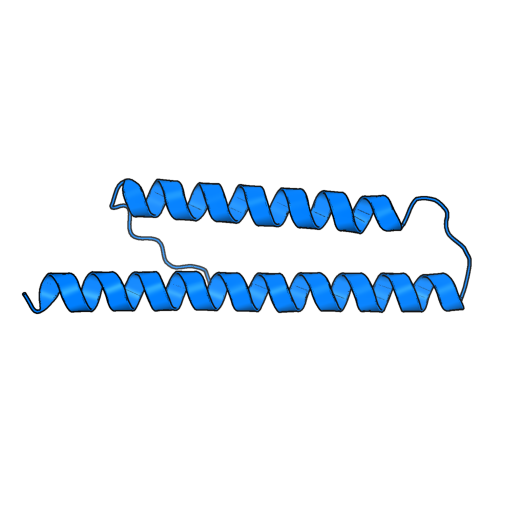 are turns and bends, and '-' is everything else. DSSP derives these from the pattern of main-chain N–H···O=C hydrogen bonds, not from the sequence.

P-SEA three-state annotation labels each residue as helix, strand, or coil based purely on the geometry of the Cα trace. It serves as a fallback when the full backbone (and thus DSSP) is unavailable.

The φ/ψ torsion pair specifies the backbone conformation at each residue. φ rotates about the N–Cα bond, ψ about the Cα–C bond. Steric clashes forbid most of the (φ, ψ) plane — the allowed regions (α-helix basin, β-sheet basin, left-handed helix) are the Ramachandran-allowed regions.

— Global shape and packing —

The geometric summary reports three shape descriptors. Rg (radius of gyration) measures how spread out the Cα atoms are about their centre of mass; compact globular proteins have small Rg, elongated or unfolded ones large. Cα contacts (<8 Å, |i−j|>4) count long-range residue pairs in spatial proximity — high for tightly packed folds, near zero for rods or random coil. The bounding-box extents give the protein's footprint along x, y, z in Å.

Solvent-accessible surface area (SASA) is the area in Å² traced out by the centre of a 1.4 Å probe sphere (a water molecule) rolled over the protein's van der Waals surface (Shrake–Rupley / Lee–Richards construction). Buried residues have near-zero SASA; fully exposed residues can exceed 200 Å². The total SASA scales roughly with the number of surface residues.

The contact map is a binary N×N matrix image: pixel (i, j) is dark where Cα_i and Cα_j are within 8 Å and |i−j|>4. Because the |i−j|>4 filter removes local helical contacts, off-diagonal stripes parallel to the main diagonal indicate parallel β-sheets; stripes perpendicular to it indicate antiparallel β-sheets. The Ramachandran plot scatters every residue's (φ, ψ) pair against the sterically allowed regions. The PAE heatmap renders the predicted-aligned-error matrix.

— Structural neighborhood —

3Di is Foldseek's structural alphabet. Each residue is assigned one of twenty discrete states based on how its Cα sits relative to its spatial (not sequential) neighbors. Aligning 3Di strings finds structural homologs roughly as well as full 3D superposition, but orders of magnitude faster.

Nearest PDB neighbors are the top structural matches found by Foldseek when searching this structure against the entire Protein Data Bank. Each hit reports a TM-score (0 to 1; >0.5 almost always implies the same fold) and an E-value. These are *structural* homologs — they may share no detectable sequence similarity.

— Confidence and disorder —

For AlphaFold models, the B-factor field carries pLDDT — the model's own estimate of local accuracy on a 0–100 scale. Regions with pLDDT<50 should be treated as essentially unmodeled; they often correspond to intrinsically disordered segments.

Crystallographic B-factors measure how much each atom's electron density is smeared out, in Å². They rise in mobile loops and surface residues and fall in the buried interior. In AlphaFold models this column is repurposed to hold pLDDT instead.

Predicted aligned error is AlphaFold's pairwise confidence. Unlike pLDDT (per-residue), PAE is per-residue-pair and captures whether two parts of the structure are correctly placed relative to each other. Units are ångströms of expected positional error.